Protein AF-A0A3R7QVM8-F1 (afdb_monomer_lite)

Structure (mmCIF, N/CA/C/O backbone):
data_AF-A0A3R7QVM8-F1
#
_entry.id   AF-A0A3R7QVM8-F1
#
loop_
_atom_site.group_PDB
_atom_site.id
_atom_site.type_symbol
_atom_site.label_atom_id
_atom_site.label_alt_id
_atom_site.label_comp_id
_atom_site.label_asym_id
_atom_site.label_entity_id
_atom_site.label_seq_id
_atom_site.pdbx_PDB_ins_code
_atom_site.Cartn_x
_atom_site.Cartn_y
_atom_site.Cartn_z
_atom_site.occupancy
_atom_site.B_iso_or_equiv
_atom_site.auth_seq_id
_atom_site.auth_comp_id
_atom_site.auth_asym_id
_atom_site.auth_atom_id
_atom_site.pdbx_PDB_model_num
ATOM 1 N N . MET A 1 1 ? 17.887 -79.404 -39.334 1.00 38.56 1 MET A N 1
ATOM 2 C CA . MET A 1 1 ? 19.100 -79.180 -40.151 1.00 38.56 1 MET A CA 1
ATOM 3 C C . MET A 1 1 ? 19.533 -77.725 -39.981 1.00 38.56 1 MET A C 1
ATOM 5 O O . MET A 1 1 ? 18.664 -76.869 -40.100 1.00 38.56 1 MET A O 1
ATOM 9 N N . PRO A 1 2 ? 20.798 -77.445 -39.614 1.00 46.19 2 PRO A N 1
ATOM 10 C CA . PRO A 1 2 ? 21.311 -76.100 -39.341 1.00 46.19 2 PRO A CA 1
ATOM 11 C C . PRO A 1 2 ? 21.843 -75.445 -40.625 1.00 46.19 2 PRO A C 1
ATOM 13 O O . PRO A 1 2 ? 22.307 -76.147 -41.521 1.00 46.19 2 PRO A O 1
ATOM 16 N N . GLY A 1 3 ? 21.816 -74.113 -40.727 1.00 38.69 3 GLY A N 1
ATOM 17 C CA . GLY A 1 3 ? 22.334 -73.454 -41.924 1.00 38.69 3 GLY A CA 1
ATOM 18 C C . GLY A 1 3 ? 22.482 -71.939 -41.845 1.00 38.69 3 GLY A C 1
ATOM 19 O O . GLY A 1 3 ? 21.525 -71.203 -42.041 1.00 38.69 3 GLY A O 1
ATOM 20 N N . SER A 1 4 ? 23.741 -71.519 -41.722 1.00 52.75 4 SER A N 1
ATOM 21 C CA . SER A 1 4 ? 24.326 -70.261 -42.214 1.00 52.75 4 SER A CA 1
ATOM 22 C C . SER A 1 4 ? 24.168 -68.985 -41.373 1.00 52.75 4 SER A C 1
ATOM 24 O O . SER A 1 4 ? 23.216 -68.221 -41.472 1.00 52.75 4 SER A O 1
ATOM 26 N N . TRP A 1 5 ? 25.221 -68.706 -40.602 1.00 50.88 5 TRP A N 1
ATOM 27 C CA . TRP A 1 5 ? 25.539 -67.405 -40.021 1.00 50.88 5 TRP A CA 1
ATOM 28 C C . TRP A 1 5 ? 26.671 -66.794 -40.845 1.00 50.88 5 TRP A C 1
ATOM 30 O O . TRP A 1 5 ? 27.835 -67.077 -40.580 1.00 50.88 5 TRP A O 1
ATOM 40 N N . ARG A 1 6 ? 26.368 -66.010 -41.883 1.00 49.12 6 ARG A N 1
ATOM 41 C CA . ARG A 1 6 ? 27.375 -65.174 -42.556 1.00 49.12 6 ARG A CA 1
ATOM 42 C C . ARG A 1 6 ? 26.755 -63.895 -43.118 1.00 49.12 6 ARG A C 1
ATOM 44 O O . ARG A 1 6 ? 26.121 -63.900 -44.162 1.00 49.12 6 ARG A O 1
ATOM 51 N N . THR A 1 7 ? 27.011 -62.814 -42.385 1.00 54.88 7 THR A N 1
ATOM 52 C CA . THR A 1 7 ? 27.523 -61.538 -42.905 1.00 54.88 7 THR A CA 1
ATOM 53 C C . THR A 1 7 ? 26.702 -60.817 -43.978 1.00 54.88 7 THR A C 1
ATOM 55 O O . THR A 1 7 ? 26.858 -61.086 -45.165 1.00 54.88 7 THR A O 1
ATOM 58 N N . ARG A 1 8 ? 25.997 -59.748 -43.579 1.00 51.56 8 ARG A N 1
ATOM 59 C CA . ARG A 1 8 ? 25.951 -58.501 -44.363 1.00 51.56 8 ARG A CA 1
ATOM 60 C C . ARG A 1 8 ? 26.051 -57.290 -43.436 1.00 51.56 8 ARG A C 1
ATOM 62 O O . ARG A 1 8 ? 25.174 -57.043 -42.617 1.00 51.56 8 ARG A O 1
ATOM 69 N N . LEU A 1 9 ? 27.177 -56.593 -43.565 1.00 51.38 9 LEU A N 1
ATOM 70 C CA . LEU A 1 9 ? 27.427 -55.261 -43.031 1.00 51.38 9 LEU A CA 1
ATOM 71 C C . LEU A 1 9 ? 26.612 -54.209 -43.801 1.00 51.38 9 LEU A C 1
ATOM 73 O O . LEU A 1 9 ? 26.420 -54.348 -45.006 1.00 51.38 9 LEU A O 1
ATOM 77 N N . LEU A 1 10 ? 26.327 -53.120 -43.077 1.00 48.28 10 LEU A N 1
ATOM 78 C CA . LEU A 1 10 ? 26.076 -51.743 -43.523 1.00 48.28 10 LEU A CA 1
ATOM 79 C C . LEU A 1 10 ? 24.783 -51.461 -44.296 1.00 48.28 10 LEU A C 1
ATOM 81 O O . LEU A 1 10 ? 24.642 -51.826 -45.453 1.00 48.28 10 LEU A O 1
ATOM 85 N N . MET A 1 11 ? 23.929 -50.641 -43.676 1.00 43.97 11 MET A N 1
ATOM 86 C CA . MET A 1 11 ? 23.561 -49.320 -44.200 1.00 43.97 11 MET A CA 1
ATOM 87 C C . MET A 1 11 ? 23.145 -48.433 -43.019 1.00 43.97 11 MET A C 1
ATOM 89 O O . MET A 1 11 ? 22.174 -48.703 -42.317 1.00 43.97 11 MET A O 1
ATOM 93 N N . VAL A 1 12 ? 23.938 -47.389 -42.789 1.00 50.53 12 VAL A N 1
ATOM 94 C CA . VAL A 1 12 ? 23.567 -46.226 -41.985 1.00 50.53 12 VAL A CA 1
ATOM 95 C C . VAL A 1 12 ? 22.435 -45.515 -42.723 1.00 50.53 12 VAL A C 1
ATOM 97 O O . VAL A 1 12 ? 22.616 -45.121 -43.871 1.00 50.53 12 VAL A O 1
ATOM 100 N N . ALA A 1 13 ? 21.295 -45.318 -42.068 1.00 51.56 13 ALA A N 1
ATOM 101 C CA . ALA A 1 13 ? 20.317 -44.319 -42.477 1.00 51.56 13 ALA A CA 1
ATOM 102 C C . ALA A 1 13 ? 19.823 -43.582 -41.232 1.00 51.56 13 ALA A C 1
ATOM 104 O O . ALA A 1 13 ? 19.015 -44.064 -40.442 1.00 51.56 13 ALA A O 1
ATOM 105 N N . LEU A 1 14 ? 20.424 -42.411 -41.076 1.00 50.16 14 LEU A N 1
ATOM 106 C CA . LEU A 1 14 ? 20.069 -41.307 -40.210 1.00 50.16 14 LEU A CA 1
ATOM 107 C C . LEU A 1 14 ? 18.574 -40.969 -40.371 1.00 50.16 14 LEU A C 1
ATOM 109 O O . LEU A 1 14 ? 18.165 -40.483 -41.421 1.00 50.16 14 LEU A O 1
ATOM 113 N N . LEU A 1 15 ? 17.768 -41.178 -39.331 1.00 48.62 15 LEU A N 1
ATOM 114 C CA . LEU A 1 15 ? 16.473 -40.512 -39.190 1.00 48.62 15 LEU A CA 1
ATOM 115 C C . LEU A 1 15 ? 16.504 -39.724 -37.889 1.00 48.62 15 LEU A C 1
ATOM 117 O O . LEU A 1 15 ? 16.351 -40.246 -36.788 1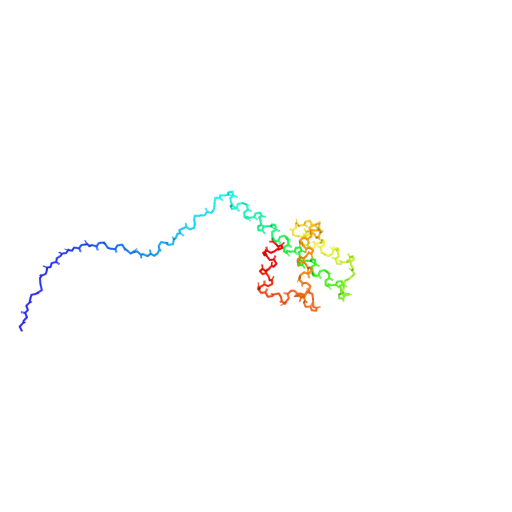.00 48.62 15 LEU A O 1
ATOM 121 N N . VAL A 1 16 ? 16.813 -38.447 -38.094 1.00 53.16 16 VAL A N 1
ATOM 122 C CA . VAL A 1 16 ? 16.720 -37.334 -37.162 1.00 53.16 16 VAL A CA 1
ATOM 123 C C . VAL A 1 16 ? 15.476 -37.492 -36.294 1.00 53.16 16 VAL A C 1
ATOM 125 O O . VAL A 1 16 ? 14.351 -37.545 -36.787 1.00 53.16 16 VAL A O 1
ATOM 128 N N . THR A 1 17 ? 15.696 -37.546 -34.986 1.00 50.41 17 THR A N 1
ATOM 129 C CA . THR A 1 17 ? 14.665 -37.366 -33.972 1.00 50.41 17 THR A CA 1
ATOM 130 C C . THR A 1 17 ? 14.025 -35.994 -34.174 1.00 50.41 17 THR A C 1
ATOM 132 O O . THR A 1 17 ? 14.594 -34.979 -33.772 1.00 50.41 17 THR A O 1
ATOM 135 N N . ILE A 1 18 ? 12.844 -35.946 -34.792 1.00 56.31 18 ILE A N 1
ATOM 136 C CA . ILE A 1 18 ? 11.959 -34.778 -34.737 1.00 56.31 18 ILE A CA 1
ATOM 137 C C . ILE A 1 18 ? 11.345 -34.776 -33.331 1.00 56.31 18 ILE A C 1
ATOM 139 O O . ILE A 1 18 ? 10.206 -35.180 -33.119 1.00 56.31 18 ILE A O 1
ATOM 143 N N . GLY A 1 19 ? 12.155 -34.415 -32.336 1.00 51.34 19 GLY A N 1
ATOM 144 C CA . GLY A 1 19 ? 11.631 -33.926 -31.068 1.00 51.34 19 GLY A CA 1
ATOM 145 C C . GLY A 1 19 ? 11.047 -32.531 -31.300 1.00 51.34 19 GLY A C 1
ATOM 146 O O . GLY A 1 19 ? 11.541 -31.822 -32.182 1.00 51.34 19 GLY A O 1
ATOM 147 N N . PRO A 1 20 ? 10.007 -32.115 -30.558 1.00 53.38 20 PRO A N 1
ATOM 148 C CA . PRO A 1 20 ? 9.504 -30.756 -30.656 1.00 53.38 20 PRO A CA 1
ATOM 149 C C . PRO A 1 20 ? 10.667 -29.808 -30.370 1.00 53.38 20 PRO A C 1
ATOM 151 O O . PRO A 1 20 ? 11.290 -29.859 -29.308 1.00 53.38 20 PRO A O 1
ATOM 154 N N . THR A 1 21 ? 10.996 -28.976 -31.354 1.00 53.00 21 THR A N 1
ATOM 155 C CA . THR A 1 21 ? 11.864 -27.827 -31.155 1.00 53.00 21 THR A CA 1
ATOM 156 C C . THR A 1 21 ? 11.144 -26.933 -30.162 1.00 53.00 21 THR A C 1
ATOM 158 O O . THR A 1 21 ? 10.228 -26.199 -30.529 1.00 53.00 21 THR A O 1
ATOM 161 N N . TRP A 1 22 ? 11.509 -27.038 -28.888 1.00 52.81 22 TRP A N 1
ATOM 162 C CA . TRP A 1 22 ? 11.277 -25.969 -27.937 1.00 52.81 22 TRP A CA 1
ATOM 163 C C . TRP A 1 22 ? 11.874 -24.729 -28.589 1.00 52.81 22 TRP A C 1
ATOM 165 O O . TRP A 1 22 ? 13.094 -24.651 -28.757 1.00 52.81 22 TRP A O 1
ATOM 175 N N . SER A 1 23 ? 11.020 -23.826 -29.071 1.00 51.31 23 SER A N 1
ATOM 176 C CA . SER A 1 23 ? 11.457 -22.498 -29.470 1.00 51.31 23 SER A CA 1
ATOM 177 C C . SER A 1 23 ? 12.276 -21.976 -28.304 1.00 51.31 23 SER A C 1
ATOM 179 O O . SER A 1 23 ? 11.753 -21.849 -27.198 1.00 51.31 23 SER A O 1
ATOM 181 N N . GLN A 1 24 ? 13.575 -21.766 -28.514 1.00 53.34 24 GLN A N 1
ATOM 182 C CA . GLN A 1 24 ? 14.337 -20.983 -27.564 1.00 53.34 24 GLN A CA 1
ATOM 183 C C . GLN A 1 24 ? 13.659 -19.621 -27.535 1.00 53.34 24 GLN A C 1
ATOM 185 O O . GLN A 1 24 ? 13.749 -18.872 -28.506 1.00 53.34 24 GLN A O 1
ATOM 190 N N . GLU A 1 25 ? 12.925 -19.353 -26.458 1.00 60.56 25 GLU A N 1
ATOM 191 C CA . GLU A 1 25 ? 12.475 -18.017 -26.110 1.00 60.56 25 GLU A CA 1
ATOM 192 C C . GLU A 1 25 ? 13.743 -17.160 -26.093 1.00 60.56 25 GLU A C 1
ATOM 194 O O . GLU A 1 25 ? 14.587 -17.286 -25.202 1.00 60.56 25 GLU A O 1
ATOM 199 N N . GLN A 1 26 ? 13.967 -16.403 -27.167 1.00 62.81 26 GLN A N 1
ATOM 200 C CA . GLN A 1 26 ? 15.143 -15.556 -27.285 1.00 62.81 26 GLN A CA 1
ATOM 201 C C . GLN A 1 26 ? 15.110 -14.592 -26.109 1.00 62.81 26 GLN A C 1
ATOM 203 O O . GLN A 1 26 ? 14.125 -13.878 -25.919 1.00 62.81 26 GLN A O 1
ATOM 208 N N . ALA A 1 27 ? 16.174 -14.613 -25.301 1.00 70.62 27 ALA A N 1
ATOM 209 C CA . ALA A 1 27 ? 16.275 -13.737 -24.148 1.00 70.62 27 ALA A CA 1
ATOM 210 C C . ALA A 1 27 ? 15.992 -12.290 -24.596 1.00 70.62 27 ALA A C 1
ATOM 212 O O . ALA A 1 27 ? 16.564 -11.850 -25.602 1.00 70.62 27 ALA A O 1
ATOM 213 N N . PRO A 1 28 ? 15.098 -11.565 -23.898 1.00 77.31 28 PRO A N 1
ATOM 214 C CA . PRO A 1 28 ? 14.707 -10.227 -24.305 1.00 77.31 28 PRO A CA 1
ATOM 215 C C . PRO A 1 28 ? 15.936 -9.327 -24.379 1.00 77.31 28 PRO A C 1
ATOM 217 O O . PRO A 1 28 ? 16.858 -9.436 -23.565 1.00 77.31 28 PRO A O 1
ATOM 220 N N . ASP A 1 29 ? 15.942 -8.405 -25.340 1.00 91.44 29 ASP A N 1
ATOM 221 C CA . ASP A 1 29 ? 17.057 -7.481 -25.485 1.00 91.44 29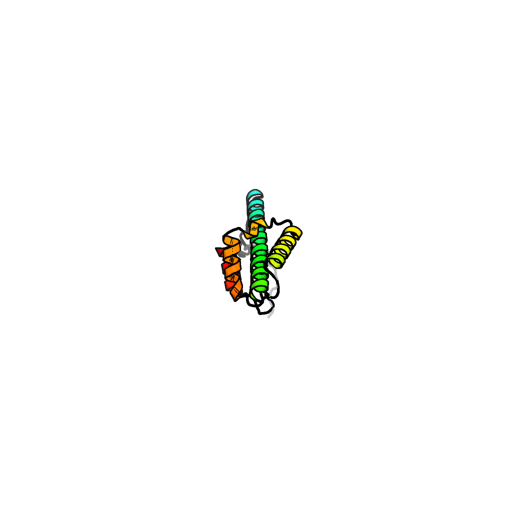 ASP A CA 1
ATOM 222 C C . ASP A 1 29 ? 17.279 -6.680 -24.174 1.00 91.44 29 ASP A C 1
ATOM 224 O O . ASP A 1 29 ? 16.351 -6.487 -23.372 1.00 91.44 29 ASP A O 1
ATOM 228 N N . PRO A 1 30 ? 18.500 -6.181 -23.912 1.00 91.81 30 PRO A N 1
ATOM 229 C CA . PRO A 1 30 ? 18.810 -5.500 -22.655 1.00 91.81 30 PRO A CA 1
ATOM 230 C C . PRO A 1 30 ? 17.960 -4.250 -22.379 1.00 91.81 30 PRO A C 1
ATOM 232 O O . PRO A 1 30 ? 17.834 -3.822 -21.227 1.00 91.81 30 PRO A O 1
ATOM 235 N N . ALA A 1 31 ? 17.401 -3.602 -23.403 1.00 92.19 31 ALA A N 1
ATOM 236 C CA . ALA A 1 31 ? 16.500 -2.469 -23.221 1.00 92.19 31 ALA A CA 1
ATOM 237 C C . ALA A 1 31 ? 15.128 -2.942 -22.720 1.00 92.19 31 ALA A C 1
ATOM 239 O O . ALA A 1 31 ? 14.623 -2.389 -21.738 1.00 92.19 31 ALA A O 1
ATOM 240 N N . THR A 1 32 ? 14.580 -4.004 -23.315 1.00 93.38 32 THR A N 1
ATOM 241 C CA . THR A 1 32 ? 13.340 -4.645 -22.852 1.00 93.38 32 THR A CA 1
ATOM 242 C C . THR A 1 32 ? 13.485 -5.169 -21.426 1.00 93.38 32 THR A C 1
ATOM 244 O O . THR A 1 32 ? 12.660 -4.841 -20.573 1.00 93.38 32 THR A O 1
ATOM 247 N N . SER A 1 33 ? 14.583 -5.858 -21.111 1.00 92.00 33 SER A N 1
ATOM 248 C CA . SER A 1 33 ? 14.852 -6.361 -19.754 1.00 92.00 33 SER A CA 1
ATOM 249 C C . SER A 1 33 ? 14.873 -5.240 -18.705 1.00 92.00 33 SER A C 1
ATOM 251 O O . SER A 1 33 ? 14.238 -5.342 -17.655 1.00 92.00 33 SER A O 1
ATOM 253 N N . ARG A 1 34 ? 15.533 -4.110 -19.004 1.00 94.44 34 ARG A N 1
ATOM 254 C CA . ARG A 1 34 ? 15.541 -2.935 -18.112 1.00 94.44 34 ARG A CA 1
ATOM 255 C C . ARG A 1 34 ? 14.157 -2.314 -17.949 1.00 94.44 34 ARG A C 1
ATOM 257 O O . ARG A 1 34 ? 13.838 -1.820 -16.869 1.00 94.44 34 ARG A O 1
ATOM 264 N N . ARG A 1 35 ? 13.341 -2.309 -19.005 1.00 94.62 35 ARG A N 1
ATOM 265 C CA . ARG A 1 35 ? 11.971 -1.790 -18.948 1.00 94.62 35 ARG A CA 1
ATOM 266 C C . ARG A 1 35 ? 11.091 -2.657 -18.053 1.00 94.62 35 ARG A C 1
ATOM 268 O O . ARG A 1 35 ? 10.419 -2.106 -17.188 1.00 94.62 35 ARG A O 1
ATOM 275 N N . VAL A 1 36 ? 11.143 -3.977 -18.219 1.00 94.38 36 VAL A N 1
ATOM 276 C CA . VAL A 1 36 ? 10.408 -4.929 -17.373 1.00 94.38 36 VAL A CA 1
ATOM 277 C C . VAL A 1 36 ? 10.838 -4.789 -15.914 1.00 94.38 36 VAL A C 1
ATOM 279 O O . VAL A 1 36 ? 9.986 -4.605 -15.055 1.00 94.38 36 VAL A O 1
ATOM 282 N N . ALA A 1 37 ? 12.143 -4.734 -15.632 1.00 94.69 37 ALA A N 1
ATOM 283 C CA . ALA A 1 37 ? 12.644 -4.561 -14.267 1.00 94.69 37 ALA A CA 1
ATOM 284 C C . ALA A 1 37 ? 12.118 -3.283 -13.583 1.00 94.69 37 ALA A C 1
ATOM 286 O O . ALA A 1 37 ? 11.773 -3.303 -12.404 1.00 94.69 37 ALA A O 1
ATOM 287 N N . ARG A 1 38 ? 12.012 -2.166 -14.317 1.00 95.12 38 ARG A N 1
ATOM 288 C CA . ARG A 1 38 ? 11.431 -0.918 -13.787 1.00 95.12 38 ARG A CA 1
ATOM 289 C C . ARG A 1 38 ? 9.938 -1.049 -13.491 1.00 95.12 38 ARG A C 1
ATOM 291 O O . ARG A 1 38 ? 9.474 -0.479 -12.509 1.00 95.12 38 ARG A O 1
ATOM 298 N N . LEU A 1 39 ? 9.198 -1.761 -14.340 1.00 93.06 39 LEU A N 1
ATOM 299 C CA . LEU A 1 39 ? 7.768 -2.001 -14.143 1.00 93.06 39 LEU A CA 1
ATOM 300 C C . LEU A 1 39 ? 7.525 -2.898 -12.929 1.00 93.06 39 LEU A C 1
ATOM 302 O O . LEU A 1 39 ? 6.700 -2.556 -12.089 1.00 93.06 39 LEU A O 1
ATOM 306 N N . GLU A 1 40 ? 8.296 -3.975 -12.790 1.00 93.19 40 GLU A N 1
ATOM 307 C CA . GLU A 1 40 ? 8.219 -4.867 -11.630 1.00 93.19 40 GLU A CA 1
ATOM 308 C C . GLU A 1 40 ? 8.611 -4.154 -10.331 1.00 93.19 40 GLU A C 1
ATOM 310 O O . GLU A 1 40 ? 7.958 -4.332 -9.305 1.00 93.19 40 GLU A O 1
ATOM 315 N N . LEU A 1 41 ? 9.610 -3.265 -10.370 1.00 93.50 41 LEU A N 1
ATOM 316 C CA . LEU A 1 41 ? 9.942 -2.418 -9.222 1.00 93.50 41 LEU A CA 1
ATOM 317 C C . LEU A 1 41 ? 8.793 -1.463 -8.860 1.00 93.50 41 LEU A C 1
ATOM 319 O O . LEU A 1 41 ? 8.453 -1.308 -7.692 1.00 93.50 41 LEU A O 1
ATOM 323 N N . ALA A 1 42 ? 8.172 -0.813 -9.847 1.00 92.94 42 ALA A N 1
ATOM 324 C CA . ALA A 1 42 ? 7.027 0.058 -9.587 1.00 92.94 42 ALA A CA 1
ATOM 325 C C . ALA A 1 42 ? 5.837 -0.727 -9.010 1.00 92.94 42 ALA A C 1
ATOM 327 O O . ALA A 1 42 ? 5.147 -0.238 -8.111 1.00 92.94 42 ALA A O 1
ATOM 328 N N . ARG A 1 43 ? 5.619 -1.950 -9.500 1.00 93.00 43 ARG A N 1
ATOM 329 C CA . ARG A 1 43 ? 4.598 -2.870 -9.004 1.00 93.00 43 ARG A CA 1
ATOM 330 C C . ARG A 1 43 ? 4.857 -3.303 -7.572 1.00 93.00 43 ARG A C 1
ATOM 332 O O . ARG A 1 43 ? 3.950 -3.212 -6.751 1.00 93.00 43 ARG A O 1
ATOM 339 N N . SER A 1 44 ? 6.081 -3.703 -7.238 1.00 92.88 44 SER A N 1
ATOM 340 C CA . SER A 1 44 ? 6.425 -4.118 -5.875 1.00 92.88 44 SER A CA 1
ATOM 341 C C . SER A 1 44 ? 6.286 -2.970 -4.872 1.00 92.88 44 SER A C 1
ATOM 343 O O . SER A 1 44 ? 5.722 -3.165 -3.796 1.00 92.88 44 SER A O 1
ATOM 345 N N . ILE A 1 45 ? 6.689 -1.751 -5.251 1.00 94.75 45 ILE A N 1
ATOM 346 C CA . ILE A 1 45 ? 6.496 -0.544 -4.436 1.00 94.75 45 ILE A CA 1
ATOM 347 C C . ILE A 1 45 ? 5.006 -0.276 -4.202 1.00 94.75 45 ILE A C 1
ATOM 349 O O . ILE A 1 45 ? 4.594 -0.050 -3.062 1.00 94.75 45 ILE A O 1
ATOM 353 N N . ARG A 1 46 ? 4.180 -0.313 -5.258 1.00 94.75 46 ARG A N 1
ATOM 354 C CA . ARG A 1 46 ? 2.728 -0.127 -5.123 1.00 94.75 46 ARG A CA 1
ATOM 355 C C . ARG A 1 46 ? 2.101 -1.218 -4.266 1.00 94.75 46 ARG A C 1
ATOM 357 O O . ARG A 1 46 ? 1.268 -0.895 -3.425 1.00 94.75 46 ARG A O 1
ATOM 364 N N . ALA A 1 47 ? 2.511 -2.473 -4.437 1.00 92.88 47 ALA A N 1
ATOM 365 C CA . ALA A 1 47 ? 1.997 -3.606 -3.675 1.00 92.88 47 ALA A CA 1
ATOM 366 C C . ALA A 1 47 ? 2.283 -3.434 -2.179 1.00 92.88 47 ALA A C 1
ATOM 368 O O . ALA A 1 47 ? 1.378 -3.532 -1.351 1.00 92.88 47 ALA A O 1
ATOM 369 N N . PHE A 1 48 ? 3.526 -3.087 -1.843 1.00 94.12 48 PHE A N 1
ATOM 370 C CA . PHE A 1 48 ? 3.931 -2.841 -0.465 1.00 94.12 48 PHE A CA 1
ATOM 371 C C . PHE A 1 48 ? 3.186 -1.648 0.148 1.00 94.12 48 PHE A C 1
ATOM 373 O O . PHE A 1 48 ? 2.650 -1.751 1.253 1.00 94.12 48 PHE A O 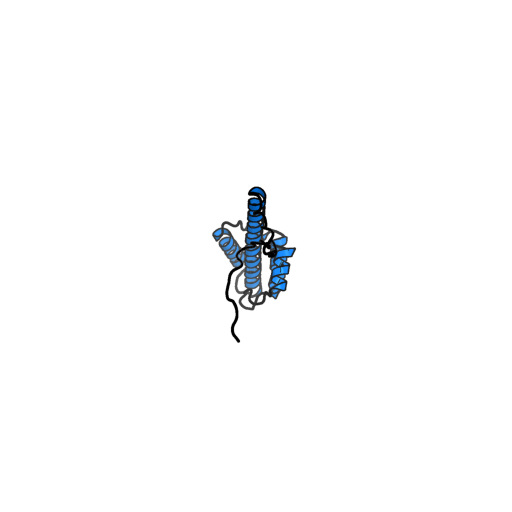1
ATOM 380 N N . ALA A 1 49 ? 3.097 -0.528 -0.576 1.00 96.62 49 ALA A N 1
ATOM 381 C CA . ALA A 1 49 ? 2.373 0.655 -0.117 1.00 96.62 49 ALA A CA 1
ATOM 382 C C . ALA A 1 49 ? 0.879 0.382 0.092 1.00 96.62 49 ALA A C 1
ATOM 384 O O . ALA A 1 49 ? 0.300 0.843 1.071 1.00 96.62 49 ALA A O 1
ATOM 385 N N . THR A 1 50 ? 0.278 -0.405 -0.797 1.00 95.75 50 THR A N 1
ATOM 386 C CA . THR A 1 50 ? -1.119 -0.838 -0.719 1.00 95.75 50 THR A CA 1
ATOM 387 C C . THR A 1 50 ? -1.370 -1.658 0.543 1.00 95.75 50 THR A C 1
ATOM 389 O O . THR A 1 50 ? -2.274 -1.337 1.311 1.00 95.75 50 THR A O 1
ATOM 392 N N . ALA A 1 51 ? -0.545 -2.677 0.797 1.00 93.81 51 ALA A N 1
ATOM 393 C CA . ALA A 1 51 ? -0.664 -3.505 1.995 1.00 93.81 51 ALA A CA 1
ATOM 394 C C . ALA A 1 51 ? -0.429 -2.691 3.279 1.00 93.81 51 ALA A C 1
ATOM 396 O O . ALA A 1 51 ? -1.167 -2.836 4.252 1.00 93.81 51 ALA A O 1
ATOM 397 N N . THR A 1 52 ? 0.559 -1.792 3.261 1.00 95.75 52 THR A N 1
ATOM 398 C CA . THR A 1 52 ? 0.868 -0.893 4.383 1.00 95.75 52 THR A CA 1
ATOM 399 C C . THR A 1 52 ? -0.310 0.026 4.702 1.00 95.75 52 THR A C 1
ATOM 401 O O . THR A 1 52 ? -0.681 0.161 5.870 1.00 95.75 52 THR A O 1
ATOM 404 N N . LEU A 1 53 ? -0.928 0.616 3.672 1.00 97.00 53 LEU A N 1
ATOM 405 C CA . LEU A 1 53 ? -2.096 1.480 3.823 1.00 97.00 53 LEU A CA 1
ATOM 406 C C . LEU A 1 53 ? -3.287 0.715 4.404 1.00 97.00 53 LEU A C 1
ATOM 408 O O . LEU A 1 53 ? -3.833 1.127 5.424 1.00 97.00 53 LEU A O 1
ATOM 412 N N . ALA A 1 54 ? -3.632 -0.424 3.799 1.00 95.75 54 ALA A N 1
ATOM 413 C CA . ALA A 1 54 ? -4.757 -1.248 4.231 1.00 95.75 54 ALA A CA 1
ATOM 414 C C . ALA A 1 54 ? -4.586 -1.715 5.689 1.00 95.75 54 ALA A C 1
ATOM 416 O O . ALA A 1 54 ? -5.517 -1.635 6.493 1.00 95.75 54 ALA A O 1
ATOM 417 N N . HIS A 1 55 ? -3.371 -2.131 6.067 1.00 95.25 55 HIS A N 1
ATOM 418 C CA . HIS A 1 55 ? -3.057 -2.497 7.445 1.00 95.25 55 HIS A CA 1
ATOM 419 C C . HIS A 1 55 ? -3.255 -1.316 8.404 1.00 95.25 55 HIS A C 1
ATOM 421 O O . HIS A 1 55 ? -3.948 -1.449 9.413 1.00 95.25 55 HIS A O 1
ATOM 427 N N . GLY A 1 56 ? -2.680 -0.150 8.091 1.00 96.38 56 GLY A N 1
ATOM 428 C CA . GLY A 1 56 ? -2.798 1.044 8.927 1.00 96.38 56 GLY A CA 1
ATOM 429 C C . GLY A 1 56 ? -4.244 1.518 9.088 1.00 96.38 56 GLY A C 1
ATOM 430 O O . GLY A 1 56 ? -4.666 1.842 10.200 1.00 96.38 56 GLY A O 1
ATOM 431 N N . GLU A 1 57 ? -5.027 1.506 8.009 1.00 96.88 57 GLU A N 1
ATOM 432 C CA . GLU A 1 57 ? -6.448 1.865 8.031 1.00 96.88 57 GLU A CA 1
ATOM 433 C C . GLU A 1 57 ? -7.269 0.891 8.877 1.00 96.88 57 GLU A C 1
ATOM 435 O O . GLU A 1 57 ? -8.050 1.340 9.721 1.00 96.88 57 GLU A O 1
ATOM 440 N N . CYS A 1 58 ? -7.019 -0.415 8.758 1.00 96.31 58 CYS A N 1
ATOM 441 C CA . CYS A 1 58 ? -7.645 -1.418 9.614 1.00 96.31 58 CYS A CA 1
ATOM 442 C C . CYS A 1 58 ? -7.312 -1.197 11.098 1.00 96.31 58 CYS A C 1
ATOM 444 O O . CYS A 1 58 ? -8.215 -1.194 11.936 1.00 96.31 58 CYS A O 1
ATOM 446 N N . GLN A 1 59 ? -6.049 -0.928 11.449 1.00 96.81 59 GLN A N 1
ATOM 447 C CA . GLN A 1 59 ? -5.659 -0.682 12.845 1.00 96.81 59 GLN A CA 1
ATOM 448 C C . GLN A 1 59 ? -6.382 0.530 13.448 1.00 96.81 59 GLN A C 1
ATOM 450 O O . GLN A 1 59 ? -6.764 0.509 14.622 1.00 96.81 59 GLN A O 1
ATOM 455 N N . VAL A 1 60 ? -6.590 1.581 12.648 1.00 97.50 60 VAL A N 1
ATOM 456 C CA . VAL A 1 60 ? -7.353 2.764 13.068 1.00 97.50 60 VAL A CA 1
ATOM 457 C C . VAL A 1 60 ? -8.836 2.439 13.206 1.00 97.50 60 VAL A C 1
ATOM 459 O O . VAL A 1 60 ? -9.435 2.781 14.225 1.00 97.50 60 VAL A O 1
ATOM 462 N N . ALA A 1 61 ? -9.429 1.760 12.221 1.00 96.00 61 ALA A N 1
ATOM 463 C CA . ALA A 1 61 ? -10.842 1.383 12.240 1.00 96.00 61 ALA A CA 1
ATOM 464 C C . ALA A 1 61 ? -11.187 0.480 13.437 1.00 96.00 61 ALA A C 1
ATOM 466 O O . ALA A 1 61 ? -12.248 0.618 14.040 1.00 96.00 61 ALA A O 1
ATOM 467 N N . ARG A 1 62 ? -10.257 -0.395 13.836 1.00 95.06 62 ARG A N 1
ATOM 468 C CA . ARG A 1 62 ? -10.378 -1.274 15.011 1.00 95.06 62 ARG A CA 1
ATOM 469 C C . ARG A 1 62 ? -10.011 -0.590 16.336 1.00 95.06 62 ARG A C 1
ATOM 471 O O . ARG A 1 62 ? -10.015 -1.241 17.375 1.00 95.06 62 ARG A O 1
ATOM 478 N N . GLY A 1 63 ? -9.659 0.697 16.320 1.00 96.31 63 GLY A N 1
ATOM 479 C CA . GLY A 1 63 ? -9.324 1.472 17.519 1.00 96.31 63 GLY A CA 1
ATOM 480 C C . GLY A 1 63 ? -7.999 1.094 18.191 1.00 96.31 63 GLY A C 1
ATOM 481 O O . GLY A 1 63 ? -7.740 1.536 19.309 1.00 96.31 63 GLY A O 1
ATOM 482 N N . ARG A 1 64 ? -7.146 0.299 17.532 1.00 96.25 64 ARG A N 1
ATOM 483 C CA . ARG A 1 64 ? -5.843 -0.129 18.072 1.00 96.25 64 ARG A CA 1
ATOM 484 C C . ARG A 1 64 ? -4.781 0.954 17.964 1.00 96.25 64 ARG A C 1
ATOM 486 O O . ARG A 1 64 ? -3.905 1.037 18.819 1.00 96.25 64 ARG A O 1
ATOM 493 N N . LEU A 1 65 ? -4.872 1.791 16.934 1.00 96.75 65 LEU A N 1
ATOM 494 C CA . LEU A 1 65 ? -4.004 2.948 16.746 1.00 96.75 65 LEU A CA 1
ATOM 495 C C . LEU A 1 65 ? -4.835 4.212 16.557 1.00 96.75 65 LEU A C 1
ATOM 497 O O . LEU A 1 65 ? -5.875 4.209 15.900 1.00 96.75 65 LEU A O 1
ATOM 501 N N . LYS A 1 66 ? -4.340 5.339 17.074 1.00 97.94 66 LYS A N 1
ATOM 502 C CA . LYS A 1 66 ? -4.849 6.653 16.663 1.00 97.94 66 LYS A CA 1
ATOM 503 C C . LYS A 1 66 ? -4.384 6.946 15.236 1.00 97.94 66 LYS A C 1
ATOM 505 O O . LYS A 1 66 ? -3.265 6.585 14.880 1.00 97.94 66 LYS A O 1
ATOM 510 N N . ARG A 1 67 ? -5.177 7.699 14.460 1.00 97.75 67 ARG A N 1
ATOM 511 C CA . ARG A 1 67 ? -4.844 8.084 13.070 1.00 97.75 67 ARG A CA 1
ATOM 512 C C . ARG A 1 67 ? -3.402 8.584 12.922 1.00 97.75 67 ARG A C 1
ATOM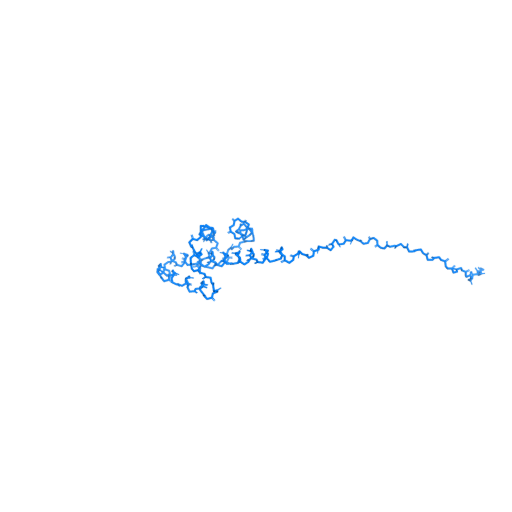 514 O O . ARG A 1 67 ? -2.640 8.012 12.160 1.00 97.75 67 ARG A O 1
ATOM 521 N N . ARG A 1 68 ? -2.986 9.541 13.760 1.00 97.69 68 ARG A N 1
ATOM 522 C CA . ARG A 1 68 ? -1.616 10.088 13.751 1.00 97.69 68 ARG A CA 1
ATOM 523 C C . ARG A 1 68 ? -0.524 9.030 13.981 1.00 97.69 68 ARG A C 1
ATOM 525 O O . ARG A 1 68 ? 0.553 9.146 13.410 1.00 97.69 68 ARG A O 1
ATOM 532 N N . GLN A 1 69 ? -0.780 8.032 14.830 1.00 97.75 69 GLN A N 1
ATOM 533 C CA . GLN A 1 69 ? 0.180 6.954 15.093 1.00 97.75 69 GLN A CA 1
ATOM 534 C C . GLN A 1 69 ? 0.289 6.017 13.889 1.00 97.75 69 GLN A C 1
ATOM 536 O O . GLN A 1 69 ? 1.398 5.657 13.511 1.00 97.75 69 GLN A O 1
ATOM 541 N N . ALA A 1 70 ? -0.843 5.669 13.270 1.00 97.44 70 ALA A N 1
ATOM 542 C CA . ALA A 1 70 ? -0.856 4.866 12.053 1.00 97.44 70 ALA A CA 1
ATOM 543 C C . ALA A 1 70 ? -0.142 5.589 10.902 1.00 97.44 70 ALA A C 1
ATOM 545 O O . ALA A 1 70 ? 0.737 5.004 10.280 1.00 97.44 70 ALA A O 1
ATOM 546 N N . ASP A 1 71 ? -0.434 6.874 10.682 1.00 97.56 71 ASP A N 1
ATOM 547 C CA . ASP A 1 71 ? 0.206 7.676 9.630 1.00 97.56 71 ASP A CA 1
ATOM 548 C C . ASP A 1 71 ? 1.734 7.719 9.801 1.00 97.56 71 ASP A C 1
ATOM 550 O O . ASP A 1 71 ? 2.481 7.555 8.837 1.00 97.56 71 ASP A O 1
ATOM 554 N N . GLN A 1 72 ? 2.211 7.875 11.042 1.00 98.00 72 GLN A N 1
ATOM 555 C CA . GLN A 1 72 ? 3.640 7.864 11.347 1.00 98.00 72 GLN A CA 1
ATOM 556 C C . GLN A 1 72 ? 4.268 6.476 11.150 1.00 98.00 72 GLN A C 1
ATOM 558 O O . GLN A 1 72 ? 5.342 6.378 10.560 1.00 98.00 72 GLN A O 1
ATOM 563 N N . ALA A 1 73 ? 3.608 5.408 11.607 1.00 97.31 73 ALA A N 1
ATOM 564 C CA . ALA A 1 73 ? 4.098 4.040 11.446 1.00 97.31 73 ALA A CA 1
ATOM 565 C C . ALA A 1 73 ? 4.185 3.629 9.966 1.00 97.31 73 ALA A C 1
ATOM 567 O O . ALA A 1 73 ? 5.197 3.075 9.543 1.00 97.31 73 ALA A O 1
ATOM 568 N N . MET A 1 74 ? 3.170 3.965 9.162 1.00 97.81 74 MET A N 1
ATOM 569 C CA . MET A 1 74 ? 3.173 3.717 7.716 1.00 97.81 74 MET A CA 1
ATOM 570 C C . MET A 1 74 ? 4.298 4.483 7.013 1.00 97.81 74 MET A C 1
ATOM 572 O O . MET A 1 74 ? 4.979 3.928 6.152 1.00 97.81 74 MET A O 1
ATOM 576 N N . ALA A 1 75 ? 4.523 5.748 7.388 1.00 97.75 75 ALA A N 1
ATOM 577 C CA . ALA A 1 75 ? 5.612 6.541 6.827 1.00 97.75 75 ALA A CA 1
ATOM 578 C C . ALA A 1 75 ? 6.988 5.927 7.132 1.00 97.75 75 ALA A C 1
ATOM 580 O O . ALA A 1 75 ? 7.818 5.844 6.228 1.00 97.75 75 ALA A O 1
ATOM 581 N N . ILE A 1 76 ? 7.207 5.458 8.366 1.00 98.00 76 ILE A N 1
ATOM 582 C CA . ILE A 1 76 ? 8.450 4.785 8.770 1.00 98.00 76 ILE A CA 1
ATOM 583 C C . ILE A 1 76 ? 8.651 3.499 7.962 1.00 98.00 76 ILE A C 1
ATOM 585 O O . ILE A 1 76 ? 9.697 3.342 7.340 1.00 98.00 76 ILE A O 1
ATOM 589 N N . ALA A 1 77 ? 7.637 2.630 7.890 1.00 96.75 77 ALA A N 1
ATOM 590 C CA . ALA A 1 77 ? 7.724 1.364 7.158 1.00 96.75 77 ALA A CA 1
ATOM 591 C C . ALA A 1 77 ? 8.086 1.558 5.672 1.00 96.75 77 ALA A C 1
ATOM 593 O O . ALA A 1 77 ? 8.860 0.791 5.105 1.00 96.75 77 ALA A O 1
ATOM 594 N N . LEU A 1 78 ? 7.561 2.609 5.032 1.00 97.81 78 LEU A N 1
ATOM 595 C CA . LEU A 1 78 ? 7.913 2.950 3.650 1.00 97.81 78 LEU A CA 1
ATOM 596 C C . LEU A 1 78 ? 9.351 3.463 3.534 1.00 97.81 78 LEU A C 1
ATOM 598 O O . LEU A 1 78 ? 10.085 3.044 2.638 1.00 97.81 78 LEU A O 1
ATOM 602 N N . GLN A 1 79 ? 9.765 4.341 4.446 1.00 97.81 79 GLN A N 1
ATOM 603 C CA . GLN A 1 79 ? 11.108 4.919 4.445 1.00 97.81 79 GLN A CA 1
ATOM 604 C C . GLN A 1 79 ? 12.199 3.874 4.700 1.00 97.81 79 GLN A C 1
ATOM 606 O O . GLN A 1 79 ? 13.255 3.960 4.076 1.00 97.81 79 GLN A O 1
ATOM 611 N N . GLU A 1 80 ? 11.942 2.868 5.540 1.00 97.12 80 GLU A N 1
ATOM 612 C CA . GLU A 1 80 ? 12.860 1.741 5.776 1.00 97.12 80 GLU A CA 1
ATOM 613 C C . GLU A 1 80 ? 13.163 0.946 4.496 1.00 97.12 80 GLU A C 1
ATOM 615 O O . GLU A 1 80 ? 14.258 0.405 4.350 1.00 97.12 80 GLU A O 1
ATOM 620 N N . LEU A 1 81 ? 12.238 0.938 3.531 1.00 95.19 81 LEU A N 1
ATOM 621 C CA . LEU A 1 81 ? 12.425 0.320 2.214 1.00 95.19 81 LEU A CA 1
ATOM 622 C C . LEU A 1 81 ? 12.855 1.316 1.125 1.00 95.19 81 LEU A C 1
ATOM 624 O O . LEU A 1 81 ? 12.858 0.980 -0.060 1.00 95.19 81 LEU A O 1
ATOM 628 N N . GLY A 1 82 ? 13.200 2.553 1.495 1.00 96.62 82 GLY A N 1
ATOM 629 C CA . GLY A 1 82 ? 13.581 3.601 0.546 1.00 96.62 82 GLY A CA 1
ATOM 630 C C . GLY A 1 82 ? 12.420 4.120 -0.311 1.00 96.62 82 GLY A C 1
ATOM 631 O O . GLY A 1 82 ? 12.648 4.726 -1.359 1.00 96.62 82 GLY A O 1
ATOM 632 N N . VAL A 1 83 ? 11.173 3.898 0.112 1.00 96.56 83 VAL A N 1
ATOM 633 C CA . VAL A 1 83 ? 9.965 4.352 -0.582 1.00 96.56 83 VAL A CA 1
ATOM 634 C C . VAL A 1 83 ? 9.467 5.657 0.039 1.00 96.56 83 VAL A C 1
ATOM 636 O O . VAL A 1 83 ? 9.318 5.785 1.252 1.00 96.56 83 VAL A O 1
ATOM 639 N N . SER A 1 84 ? 9.166 6.651 -0.799 1.00 97.19 84 SER A N 1
ATOM 640 C CA . SER A 1 84 ? 8.581 7.912 -0.329 1.00 97.19 84 SER A CA 1
ATOM 641 C C . SER A 1 84 ? 7.155 7.700 0.201 1.00 97.19 84 SER A C 1
ATOM 643 O O . SER A 1 84 ? 6.325 7.176 -0.547 1.00 97.19 84 SER A O 1
ATOM 645 N N . PRO A 1 85 ? 6.802 8.197 1.406 1.00 97.19 85 PRO A N 1
ATOM 646 C CA . PRO A 1 85 ? 5.433 8.139 1.930 1.00 97.19 85 PRO A CA 1
ATOM 647 C C . PRO A 1 85 ? 4.382 8.793 1.024 1.00 97.19 85 PRO A C 1
ATOM 649 O O . PRO A 1 85 ? 3.205 8.450 1.093 1.00 97.19 85 PRO A O 1
ATOM 652 N N . ALA A 1 86 ? 4.798 9.693 0.124 1.00 96.75 86 ALA A N 1
ATOM 653 C CA . ALA A 1 86 ? 3.916 10.312 -0.864 1.00 96.75 86 ALA A CA 1
ATOM 654 C C . ALA A 1 86 ? 3.222 9.287 -1.782 1.00 96.75 86 ALA A C 1
ATOM 656 O O . ALA A 1 86 ? 2.164 9.581 -2.334 1.00 96.75 86 ALA A O 1
ATOM 657 N N . VAL A 1 87 ? 3.774 8.074 -1.917 1.00 96.62 87 VAL A N 1
ATOM 658 C CA . VAL A 1 87 ? 3.148 6.980 -2.672 1.00 96.62 87 VAL A CA 1
ATOM 659 C C . VAL A 1 87 ? 1.761 6.609 -2.130 1.00 96.62 87 VAL A C 1
ATOM 661 O O . VAL A 1 87 ? 0.908 6.189 -2.905 1.00 96.62 87 VAL A O 1
ATOM 664 N N . LEU A 1 88 ? 1.494 6.827 -0.835 1.00 96.75 88 LEU A N 1
ATOM 665 C CA . LEU A 1 88 ? 0.187 6.568 -0.217 1.00 96.75 88 LEU A CA 1
ATOM 666 C C . LEU A 1 88 ? -0.918 7.486 -0.759 1.00 96.75 88 LEU A C 1
ATOM 668 O O . LEU A 1 88 ? -2.094 7.136 -0.716 1.00 96.75 88 LEU A O 1
ATOM 672 N N . ALA A 1 89 ? -0.554 8.652 -1.302 1.00 96.06 89 ALA A N 1
ATOM 673 C CA . ALA A 1 89 ? -1.497 9.558 -1.950 1.00 96.06 89 ALA A CA 1
ATOM 674 C C . ALA A 1 89 ? -1.843 9.133 -3.389 1.00 96.06 89 ALA A C 1
ATOM 676 O O . ALA A 1 89 ? -2.730 9.727 -4.003 1.00 96.06 89 ALA A O 1
ATOM 677 N N . ASN A 1 90 ? -1.169 8.116 -3.943 1.00 95.12 90 ASN A N 1
ATOM 678 C CA . ASN A 1 90 ? -1.462 7.612 -5.278 1.00 95.12 90 ASN A CA 1
ATOM 679 C C . ASN A 1 90 ? -2.891 7.019 -5.321 1.00 95.12 90 ASN A C 1
ATOM 681 O O . ASN A 1 90 ? -3.197 6.118 -4.534 1.00 95.12 90 ASN A O 1
ATOM 685 N N . PRO A 1 91 ? -3.764 7.462 -6.248 1.00 94.81 91 PRO A N 1
ATOM 686 C CA . PRO A 1 91 ? -5.136 6.964 -6.341 1.00 94.81 91 PRO A CA 1
ATOM 687 C C . PRO A 1 91 ? -5.254 5.444 -6.513 1.00 94.81 91 PRO A C 1
ATOM 689 O O . PRO A 1 91 ? -6.166 4.851 -5.943 1.00 94.81 91 PRO A O 1
ATOM 692 N N . GLN A 1 92 ? -4.334 4.810 -7.247 1.00 93.31 92 GLN A N 1
ATOM 693 C CA . GLN A 1 92 ? -4.327 3.354 -7.438 1.00 93.31 92 GLN A CA 1
ATOM 694 C C . GLN A 1 92 ? -3.968 2.624 -6.144 1.00 93.31 92 GLN A C 1
ATOM 696 O O . GLN A 1 92 ? -4.616 1.646 -5.801 1.00 93.31 92 GLN A O 1
ATOM 701 N N . VAL A 1 93 ? -3.003 3.142 -5.375 1.00 95.38 93 VAL A N 1
ATOM 702 C CA . VAL A 1 93 ? -2.643 2.576 -4.061 1.00 95.38 93 VAL A CA 1
ATOM 703 C C . VAL A 1 93 ? -3.830 2.650 -3.105 1.00 95.38 93 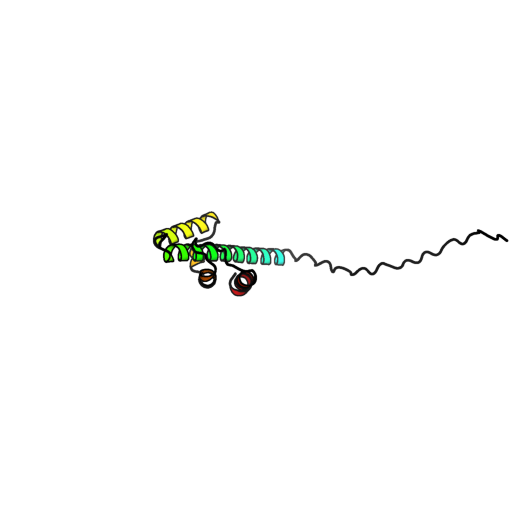VAL A C 1
ATOM 705 O O . VAL A 1 93 ? -4.161 1.664 -2.456 1.00 95.38 93 VAL A O 1
ATOM 708 N N . ARG A 1 94 ? -4.524 3.793 -3.059 1.00 95.81 94 ARG A N 1
ATOM 709 C CA . ARG A 1 94 ? -5.717 3.960 -2.214 1.00 95.81 94 ARG A CA 1
ATOM 710 C C . ARG A 1 94 ? -6.862 3.043 -2.635 1.00 95.81 94 ARG A C 1
ATOM 712 O O . ARG A 1 94 ? -7.502 2.437 -1.784 1.00 95.81 94 ARG A O 1
ATOM 719 N N . LYS A 1 95 ? -7.112 2.927 -3.942 1.00 94.06 95 LYS A N 1
ATOM 720 C CA . LYS A 1 95 ? -8.140 2.029 -4.481 1.00 94.06 95 LYS A CA 1
ATOM 721 C C . LYS A 1 95 ? -7.825 0.569 -4.152 1.00 94.06 95 LYS A C 1
ATOM 723 O O . LYS A 1 95 ? -8.691 -0.136 -3.643 1.00 94.06 95 LYS A O 1
ATOM 728 N N . ALA A 1 96 ? -6.592 0.136 -4.395 1.00 93.50 96 ALA A N 1
ATOM 729 C CA . ALA A 1 96 ? -6.146 -1.218 -4.096 1.00 93.50 96 ALA A CA 1
ATOM 730 C C . ALA A 1 96 ? -6.196 -1.520 -2.590 1.00 93.50 96 ALA A C 1
ATOM 732 O O . ALA A 1 96 ? -6.573 -2.622 -2.202 1.00 93.50 96 ALA A O 1
ATOM 733 N N . ALA A 1 97 ? -5.879 -0.542 -1.734 1.00 94.44 97 ALA A N 1
ATOM 734 C CA . ALA A 1 97 ? -5.930 -0.714 -0.285 1.00 94.44 97 ALA A CA 1
ATOM 735 C C . ALA A 1 97 ? -7.372 -0.910 0.197 1.00 94.44 97 ALA A C 1
ATOM 737 O O . ALA A 1 97 ? -7.641 -1.847 0.943 1.00 94.44 97 ALA A O 1
ATOM 738 N N . ALA A 1 98 ? -8.312 -0.118 -0.327 1.00 92.62 98 ALA A N 1
ATOM 739 C CA . ALA A 1 98 ? -9.737 -0.295 -0.058 1.00 92.62 98 ALA A CA 1
ATOM 740 C C . ALA A 1 98 ? -10.248 -1.675 -0.516 1.00 92.62 98 ALA A C 1
ATOM 742 O O . ALA A 1 98 ? -11.058 -2.306 0.157 1.00 92.62 98 ALA A O 1
ATOM 743 N N . MET A 1 99 ? -9.747 -2.195 -1.644 1.00 91.56 99 MET A N 1
ATOM 744 C CA . MET A 1 99 ? -10.081 -3.553 -2.099 1.00 91.56 99 MET A CA 1
ATOM 745 C C . MET A 1 99 ? -9.581 -4.644 -1.138 1.00 91.56 99 MET A C 1
ATOM 747 O O . MET A 1 99 ? -10.182 -5.718 -1.080 1.00 91.56 99 MET A O 1
ATOM 751 N N . LEU A 1 100 ? -8.510 -4.378 -0.384 1.00 90.81 100 LEU A N 1
ATOM 752 C CA . LEU A 1 100 ? -7.959 -5.300 0.606 1.00 90.81 100 LEU A CA 1
ATOM 753 C C . LEU A 1 100 ? -8.693 -5.281 1.949 1.00 90.81 100 LEU A C 1
ATOM 755 O O . LEU A 1 100 ? -8.527 -6.233 2.702 1.00 90.81 100 LEU A O 1
ATOM 759 N N . GLU A 1 101 ? -9.514 -4.275 2.258 1.00 85.62 101 GLU A N 1
ATOM 760 C CA . GLU A 1 101 ? -10.175 -4.158 3.571 1.00 85.62 101 GLU A CA 1
ATOM 761 C C . GLU A 1 101 ? -10.954 -5.423 3.961 1.00 85.62 101 GLU A C 1
ATOM 763 O O . GLU A 1 101 ? -10.835 -5.904 5.085 1.00 85.62 101 GLU A O 1
ATOM 768 N N . ASN A 1 102 ? -11.681 -6.020 3.012 1.00 84.38 102 ASN A N 1
ATOM 769 C CA . ASN A 1 102 ? -12.471 -7.238 3.240 1.00 84.38 102 ASN A CA 1
ATOM 770 C C . ASN A 1 102 ? -11.631 -8.527 3.293 1.00 84.38 102 ASN A C 1
ATOM 772 O O . ASN A 1 102 ? -12.174 -9.602 3.527 1.00 84.38 102 ASN A O 1
ATOM 776 N N . GLN A 1 103 ? -10.329 -8.430 3.028 1.00 89.50 103 GLN A N 1
ATOM 777 C CA . GLN A 1 103 ? -9.373 -9.543 3.035 1.00 89.50 103 GLN A CA 1
ATOM 778 C C . GLN A 1 103 ? -8.514 -9.551 4.309 1.00 89.50 103 GLN A C 1
ATOM 780 O O . GLN A 1 103 ? -7.691 -10.452 4.498 1.00 89.50 103 GLN A O 1
ATOM 785 N N . LEU A 1 104 ? -8.685 -8.534 5.162 1.00 90.50 104 LEU A N 1
ATOM 786 C CA . LEU A 1 104 ? -8.004 -8.396 6.439 1.00 90.50 104 LEU A CA 1
ATOM 787 C C . LEU A 1 104 ? -8.809 -9.073 7.548 1.00 90.50 104 LEU A C 1
ATOM 789 O O . LEU A 1 104 ? -10.013 -8.855 7.686 1.00 90.50 104 LEU A O 1
ATOM 793 N N . ASP A 1 105 ? -8.131 -9.862 8.374 1.00 91.00 105 ASP A N 1
ATOM 794 C CA . ASP A 1 105 ? -8.740 -10.446 9.565 1.00 91.00 105 ASP A CA 1
ATOM 795 C C . ASP A 1 105 ? -8.841 -9.452 10.734 1.00 91.00 105 ASP A C 1
ATOM 797 O O . ASP A 1 105 ? -8.476 -8.275 10.662 1.00 91.00 105 ASP A O 1
ATOM 801 N N . GLU A 1 106 ? -9.324 -9.948 11.871 1.00 89.25 106 GLU A N 1
ATOM 802 C CA . GLU A 1 106 ? -9.399 -9.186 13.114 1.00 89.25 106 GLU A CA 1
ATOM 803 C C . GLU A 1 106 ? -8.026 -8.702 13.597 1.00 89.25 106 GLU A C 1
ATOM 805 O O . GLU A 1 106 ? -7.951 -7.695 14.294 1.00 89.25 106 GLU A O 1
ATOM 810 N N . ALA A 1 107 ? -6.923 -9.362 13.236 1.00 91.00 107 ALA A N 1
ATOM 811 C CA . ALA A 1 107 ? -5.557 -8.930 13.531 1.00 91.00 107 ALA A CA 1
ATOM 812 C C . ALA A 1 107 ? -5.009 -7.923 12.495 1.00 91.00 107 ALA A C 1
ATOM 814 O O . ALA A 1 107 ? -3.864 -7.484 12.622 1.00 91.00 107 ALA A O 1
ATOM 815 N N . CYS A 1 108 ? -5.828 -7.504 11.524 1.00 91.75 108 CYS A N 1
ATOM 816 C CA . CYS A 1 108 ? -5.435 -6.696 10.373 1.00 91.75 108 CYS A CA 1
ATOM 817 C C . CYS A 1 108 ? -4.346 -7.366 9.520 1.00 91.75 108 CYS A C 1
ATOM 819 O O . CYS A 1 108 ? -3.500 -6.682 8.943 1.00 91.75 108 CYS A O 1
ATOM 821 N N . GLN A 1 109 ? -4.336 -8.697 9.450 1.00 88.88 109 GLN A N 1
ATOM 822 C CA . GLN A 1 109 ? -3.434 -9.459 8.592 1.00 88.88 109 GLN A CA 1
ATOM 823 C C . GLN A 1 109 ? -4.153 -9.910 7.320 1.00 88.88 109 GLN A C 1
ATOM 825 O O . GLN A 1 109 ? -5.343 -10.214 7.339 1.00 88.88 109 GLN A O 1
ATOM 830 N N . LEU A 1 110 ? -3.412 -9.970 6.211 1.00 83.94 110 LEU A N 1
ATOM 831 C CA . LEU A 1 110 ? -3.888 -10.464 4.915 1.00 83.94 110 LEU A CA 1
ATOM 832 C C . LEU A 1 110 ? -3.941 -11.998 4.909 1.00 83.94 110 LEU A C 1
ATOM 834 O O . LEU A 1 110 ? -3.172 -12.653 4.211 1.00 83.94 110 LEU A O 1
ATOM 838 N N . THR A 1 111 ? -4.816 -12.577 5.725 1.00 79.06 111 THR A N 1
ATOM 839 C CA . THR A 1 111 ? -4.991 -14.034 5.833 1.00 79.06 111 THR A CA 1
ATOM 840 C C . THR A 1 111 ? -6.091 -14.565 4.913 1.00 79.06 111 THR A C 1
ATOM 842 O O . THR A 1 111 ? -6.096 -15.755 4.605 1.00 79.06 111 THR A O 1
ATOM 845 N N . GLY A 1 112 ? -6.990 -13.695 4.435 1.00 72.38 112 GLY A N 1
ATOM 846 C CA . GLY A 1 112 ? -8.117 -14.064 3.573 1.00 72.38 112 GLY A CA 1
ATOM 847 C C . GLY A 1 112 ? -7.873 -13.938 2.067 1.00 72.38 112 GLY A C 1
ATOM 848 O O . GLY A 1 112 ? -8.727 -14.362 1.295 1.00 72.38 112 GLY A O 1
ATOM 849 N N . LEU A 1 113 ? -6.739 -13.372 1.633 1.00 83.62 113 LEU A N 1
ATOM 850 C CA . LEU A 1 113 ? -6.522 -13.042 0.222 1.00 83.62 113 LEU A CA 1
ATOM 851 C C . LEU A 1 113 ? -6.316 -14.303 -0.632 1.00 83.62 113 LEU A C 1
ATOM 853 O O . LEU A 1 113 ? -5.238 -14.899 -0.638 1.00 83.62 113 LEU A O 1
ATOM 857 N N . ASP A 1 114 ? -7.345 -14.683 -1.387 1.00 83.00 114 ASP A N 1
ATOM 858 C CA . ASP A 1 114 ? -7.259 -15.786 -2.340 1.00 83.00 114 ASP A CA 1
ATOM 859 C C . ASP A 1 114 ? -6.472 -15.417 -3.614 1.00 83.00 114 ASP A C 1
ATOM 861 O O . ASP A 1 114 ? -6.207 -14.249 -3.921 1.00 83.00 114 ASP A O 1
ATOM 865 N N . ALA A 1 115 ? -6.093 -16.443 -4.381 1.00 83.19 115 ALA A N 1
ATOM 866 C CA . ALA A 1 115 ? -5.294 -16.277 -5.591 1.00 83.19 115 ALA A CA 1
ATOM 867 C C . ALA A 1 115 ? -5.995 -15.430 -6.668 1.00 83.19 115 ALA A C 1
ATOM 869 O O . ALA A 1 115 ? -5.326 -14.685 -7.377 1.00 83.19 115 ALA A O 1
ATOM 870 N N . ALA A 1 116 ? -7.324 -15.506 -6.792 1.00 83.56 116 ALA A N 1
ATOM 871 C CA . ALA A 1 116 ? -8.069 -14.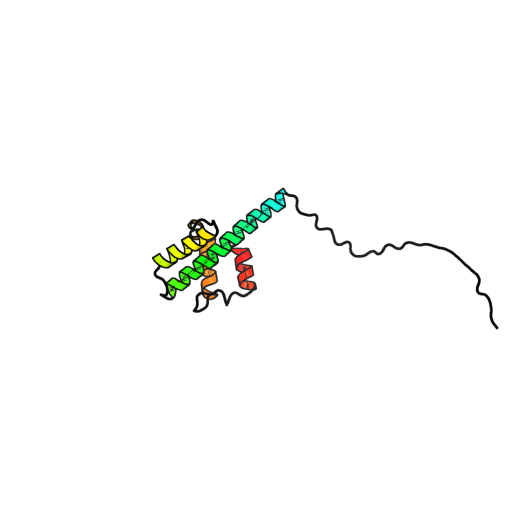763 -7.806 1.00 83.56 116 ALA A CA 1
ATOM 872 C C . ALA A 1 116 ? -8.152 -13.267 -7.462 1.00 83.56 116 ALA A C 1
ATOM 874 O O . ALA A 1 116 ? -8.012 -12.413 -8.342 1.00 83.56 116 ALA A O 1
ATOM 875 N N . ALA A 1 117 ? -8.339 -12.943 -6.183 1.00 81.69 117 ALA A N 1
ATOM 876 C CA . ALA A 1 117 ? -8.312 -11.586 -5.660 1.00 81.69 117 ALA A CA 1
ATOM 877 C C . ALA A 1 117 ? -6.904 -10.979 -5.758 1.00 81.69 117 ALA A C 1
ATOM 879 O O . ALA A 1 117 ? -6.764 -9.829 -6.185 1.00 81.69 117 ALA A O 1
ATOM 880 N N . ALA A 1 118 ? -5.864 -11.760 -5.448 1.00 84.62 118 ALA A N 1
ATOM 881 C CA . ALA A 1 118 ? -4.474 -11.355 -5.645 1.00 84.62 118 ALA A CA 1
ATOM 882 C C . ALA A 1 118 ? -4.175 -11.057 -7.126 1.00 84.62 118 ALA A C 1
ATOM 884 O O . ALA A 1 118 ? -3.652 -9.991 -7.452 1.00 84.62 118 ALA A O 1
ATOM 885 N N . ASP A 1 119 ? -4.591 -11.941 -8.035 1.00 85.19 119 ASP A N 1
ATOM 886 C CA . ASP A 1 119 ? -4.456 -11.758 -9.483 1.00 85.19 119 ASP A CA 1
ATOM 887 C C . ASP A 1 119 ? -5.154 -10.490 -9.980 1.00 85.19 119 ASP A C 1
ATOM 889 O O . ASP A 1 119 ? -4.626 -9.753 -10.817 1.00 85.19 119 ASP A O 1
ATOM 893 N N . LYS A 1 120 ? -6.360 -10.229 -9.470 1.00 83.81 120 LYS A N 1
ATOM 894 C CA . LYS A 1 120 ? -7.125 -9.033 -9.814 1.00 83.81 120 LYS A CA 1
ATOM 895 C C . LYS A 1 120 ? -6.375 -7.766 -9.410 1.00 83.81 120 LYS A C 1
ATOM 897 O O . LYS A 1 120 ? -6.230 -6.869 -10.234 1.00 83.81 120 LYS A O 1
ATOM 902 N N . LEU A 1 121 ? -5.850 -7.714 -8.186 1.00 85.62 121 LEU A N 1
ATOM 903 C CA . LEU A 1 121 ? -5.048 -6.583 -7.709 1.00 85.62 121 LEU A CA 1
ATOM 904 C C . LEU A 1 121 ? -3.808 -6.365 -8.579 1.00 85.62 121 LEU A C 1
ATOM 906 O O . LEU A 1 121 ? -3.532 -5.237 -8.982 1.00 85.62 121 LEU A O 1
ATOM 910 N N . VAL A 1 122 ? -3.100 -7.443 -8.924 1.00 85.50 122 VAL A N 1
ATOM 911 C CA . VAL A 1 122 ? -1.898 -7.374 -9.766 1.00 85.50 122 VAL A CA 1
ATOM 912 C C . VAL A 1 122 ? -2.204 -6.890 -11.183 1.00 85.50 122 VAL A C 1
ATOM 914 O O . VAL A 1 122 ? -1.412 -6.150 -11.763 1.00 85.50 122 VAL A O 1
ATOM 917 N N . ARG A 1 123 ? -3.333 -7.296 -11.768 1.00 82.56 123 ARG A N 1
ATOM 918 C CA . ARG A 1 123 ? -3.693 -6.893 -13.134 1.00 82.56 123 ARG A CA 1
ATOM 919 C C . ARG A 1 123 ? -4.274 -5.488 -13.213 1.00 82.56 123 ARG A C 1
ATOM 921 O O . ARG A 1 123 ? -4.002 -4.782 -14.180 1.00 82.56 123 ARG A O 1
ATOM 928 N N . GLU A 1 124 ? -5.103 -5.114 -12.246 1.00 82.31 124 GLU A N 1
ATOM 929 C CA . GLU A 1 124 ? -5.911 -3.896 -12.332 1.00 82.31 124 GLU A CA 1
ATOM 930 C C . GLU A 1 124 ? -5.249 -2.699 -11.642 1.00 82.31 124 GLU A C 1
ATOM 932 O O . GLU A 1 124 ? -5.436 -1.567 -12.089 1.00 82.31 124 GLU A O 1
ATOM 937 N N . GLU A 1 125 ? -4.441 -2.924 -10.598 1.00 81.81 125 GLU A N 1
ATOM 938 C CA . GLU A 1 125 ? -3.987 -1.840 -9.716 1.00 81.81 125 GLU A CA 1
ATOM 939 C C . GLU A 1 125 ? -2.468 -1.769 -9.484 1.00 81.81 125 GLU A C 1
ATOM 941 O O . GLU A 1 125 ? -1.957 -0.671 -9.221 1.00 81.81 125 GLU A O 1
ATOM 946 N N . LEU A 1 126 ? -1.737 -2.892 -9.589 1.00 80.94 126 LEU A N 1
ATOM 947 C CA . LEU A 1 126 ? -0.310 -2.995 -9.229 1.00 80.94 126 LEU A CA 1
ATOM 948 C C . LEU A 1 126 ? 0.651 -3.169 -10.406 1.00 80.94 126 LEU A C 1
ATOM 950 O O . LEU A 1 126 ? 0.369 -3.821 -11.432 1.00 80.94 126 LEU A O 1
#

Foldseek 3Di:
DDDDDDDDDDDDDDDDPPDPPPPPPPDDDPVVVVVVVVVVVVLVLLVLLLLLLLLLVLCCVLVVDPNVRSLVVSCVVCVVVVHHSCSNVDPLSVVSNVLCNVCADPNRDNPRQDPVSVVCNSVPRD

Radius of gyration: 29.13 Å; chains: 1; bounding box: 40×90×62 Å

Secondary structure (DSSP, 8-state):
-------------------------PPPPHHHHHHHHHHHHHHHHHHHHHHHHHHHHHHHHTTSS-HHHHHHHHHHHHHHTT--GGGGG-HHHHHHHHHHGGG--TTS---S--HHHHHHHHHHT-

Sequence (126 aa):
MPGSWRTRLLMVALLVTIGPTWSQEQAPDPATSRRVARLELARSIRAFATATLAHGECQVARGRLKRRQADQAMAIALQELGVSPAVLANPQVRKAAAMLENQLDEACQLTGLDAAAADKLVREEL

pLDDT: mean 83.7, std 17.67, range [38.56, 98.0]